Protein AF-A0A2V9MDH7-F1 (afdb_monomer)

Radius of gyration: 23.91 Å; Cα contacts (8 Å, |Δi|>4): 122; chains: 1; bounding box: 66×44×67 Å

pLDDT: mean 78.17, std 19.96, range [28.97, 96.0]

Secondary structure (DSSP, 8-state):
------------------TTSSSS-----PPPTT-SS--GGGS---SS---HHHHHTTPPPTTS---S------HHHHHHHHH-HHHHHHHHHHHHHHHHHT-SSHHHHHHHHHHHHHSSPPPHHHHHHHHHHHHHHHHHTT--GGGTTT-HHHHHHHHHHHHTSHHHHS--

Mean predicted aligned error: 12.11 Å

Foldseek 3Di:
DDDDDDDDDDDDDDDDDDPPPPPPDPPPPQADLCQVVDDPVPRDDDQVHDRPLVVLVVDDRPVDDDPDRDDDPDVSNLVCLQDPVVNLVVLLVVLVVQLVVPQPDPQSSQQVLCCVQQVDGDDPVRSVVLVVLLVVLCVVVVNDPVCSSVDSRSSSVSSSVSCSDPSSVDPD

Solvent-accessible surface area (backbone atoms only — not comparable to full-atom values): 11026 Å² total; per-residue (Å²): 139,90,83,86,88,87,83,90,87,82,92,85,79,94,65,93,74,72,92,74,78,81,76,82,76,71,70,75,78,76,70,58,78,60,49,78,85,44,60,76,92,72,44,83,74,52,89,89,47,67,45,70,67,49,49,61,72,66,52,75,58,87,86,55,93,74,92,71,82,82,92,78,87,55,68,66,46,59,51,41,58,73,66,35,66,69,46,54,49,51,14,43,54,49,18,56,51,52,49,73,64,60,56,91,42,72,66,59,41,49,41,53,50,31,36,72,70,69,71,40,75,65,51,74,72,51,48,53,51,52,56,49,48,52,53,53,38,20,59,74,71,68,42,54,82,90,43,43,77,70,38,51,68,45,38,18,52,51,41,44,53,52,63,66,32,67,69,58,73,45,84,129

Sequence (172 aa):
MPRTGFCRIIRSGASKVNRFATRFWRFPAQGPLDGNGRRSIYIKVTRHEGSRFLDTFDFPSPTVARGNRDTTNVPAQALALLNDPFVLDQAAFWADRLIKAQAPTVEARLDSMFRAALGRLPDDAERARFAGLAKELANLHKATPEKTLESREVWKDMAHAIFNLKEFIYVR

Structure (mmCIF, N/CA/C/O backbone):
data_AF-A0A2V9MDH7-F1
#
_entry.id   AF-A0A2V9MDH7-F1
#
loop_
_atom_site.group_PDB
_atom_site.id
_atom_site.type_symbol
_atom_site.label_atom_id
_atom_site.label_alt_id
_atom_site.label_comp_id
_atom_site.label_asym_id
_atom_site.label_entity_id
_atom_site.label_seq_id
_atom_site.pdbx_PDB_ins_code
_atom_site.Cartn_x
_atom_site.Cartn_y
_atom_site.Cartn_z
_atom_site.occupancy
_atom_site.B_iso_or_equiv
_atom_site.auth_seq_id
_atom_site.auth_comp_id
_atom_site.auth_asym_id
_atom_site.auth_atom_id
_atom_site.pdbx_PDB_model_num
ATOM 1 N N . MET A 1 1 ? -46.035 30.192 -16.443 1.00 28.97 1 MET A N 1
ATOM 2 C CA . MET A 1 1 ? -44.789 30.414 -15.669 1.00 28.97 1 MET A CA 1
ATOM 3 C C . MET A 1 1 ? -43.764 29.336 -16.039 1.00 28.97 1 MET A C 1
ATOM 5 O O . MET A 1 1 ? -44.200 28.252 -16.403 1.00 28.97 1 MET A O 1
ATOM 9 N N . PRO A 1 2 ? -42.453 29.652 -16.067 1.00 49.94 2 PRO A N 1
ATOM 10 C CA . PRO A 1 2 ? -41.460 29.051 -16.977 1.00 49.94 2 PRO A CA 1
ATOM 11 C C . PRO A 1 2 ? -40.577 27.952 -16.353 1.00 49.94 2 PRO A C 1
ATOM 13 O O . PRO A 1 2 ? -40.550 27.827 -15.132 1.00 49.94 2 PRO A O 1
ATOM 16 N N . ARG A 1 3 ? -39.810 27.238 -17.205 1.00 33.91 3 ARG A N 1
ATOM 17 C CA . ARG A 1 3 ? -38.335 26.987 -17.155 1.00 33.91 3 ARG A CA 1
ATOM 18 C C . ARG A 1 3 ? -37.963 25.869 -18.164 1.00 33.91 3 ARG A C 1
ATOM 20 O O . ARG A 1 3 ? -38.328 24.721 -17.960 1.00 33.91 3 ARG A O 1
ATOM 27 N N . THR A 1 4 ? -37.530 26.222 -19.388 1.00 40.31 4 THR A N 1
ATOM 28 C CA . THR A 1 4 ? -36.130 26.134 -19.913 1.00 40.31 4 THR A CA 1
ATOM 29 C C . THR A 1 4 ? -35.508 24.736 -19.762 1.00 40.31 4 THR A C 1
ATOM 31 O O . THR A 1 4 ? -35.273 24.322 -18.636 1.00 40.31 4 THR A O 1
ATOM 34 N N . GLY A 1 5 ? -35.276 23.925 -20.806 1.00 34.41 5 GLY A N 1
ATOM 35 C CA . GLY A 1 5 ? -34.451 24.150 -22.016 1.00 34.41 5 GLY A CA 1
ATOM 36 C C . GLY A 1 5 ? -33.204 2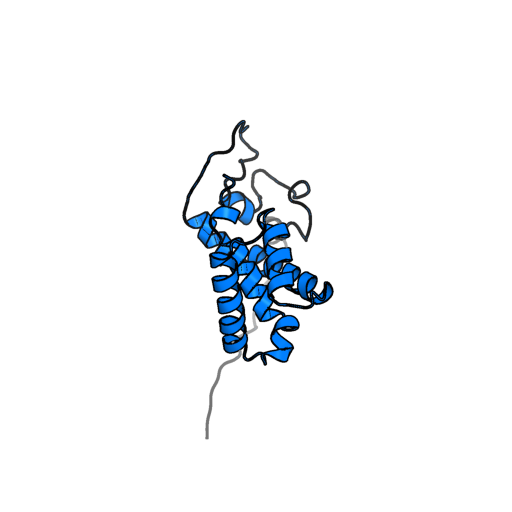3.245 -21.876 1.00 34.41 5 GLY A C 1
ATOM 37 O O . GLY A 1 5 ? -32.656 23.177 -20.790 1.00 34.41 5 GLY A O 1
ATOM 38 N N . PHE A 1 6 ? -32.701 22.460 -22.828 1.00 31.70 6 PHE A N 1
ATOM 39 C CA . PHE A 1 6 ? -32.670 22.572 -24.279 1.00 31.70 6 PHE A CA 1
ATOM 40 C C . PHE A 1 6 ? -32.346 21.167 -24.834 1.00 31.70 6 PHE A C 1
ATOM 42 O O . PHE A 1 6 ? -31.335 20.568 -24.475 1.00 31.70 6 PHE A O 1
ATOM 49 N N . CYS A 1 7 ? -33.195 20.623 -25.701 1.00 33.44 7 CYS A N 1
ATOM 50 C CA . CYS A 1 7 ? -32.916 19.419 -26.478 1.00 33.44 7 CYS A CA 1
ATOM 51 C C . CYS A 1 7 ? -33.3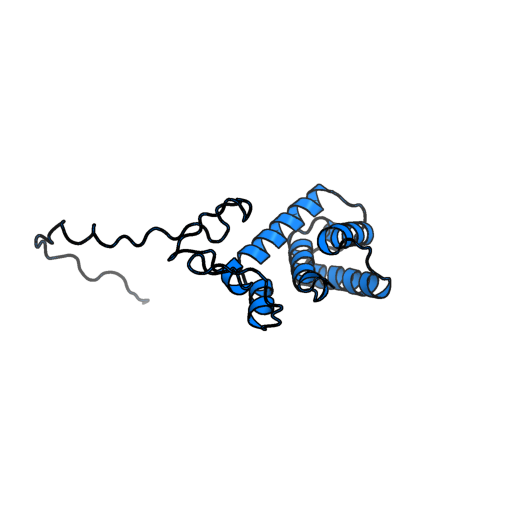48 19.697 -27.916 1.00 33.44 7 CYS A C 1
ATOM 53 O O . CYS A 1 7 ? -34.391 20.316 -28.124 1.00 33.44 7 CYS A O 1
ATOM 55 N N . ARG A 1 8 ? -32.593 19.126 -28.864 1.00 34.31 8 ARG A N 1
ATOM 56 C CA . ARG A 1 8 ? -33.027 18.762 -30.222 1.00 34.31 8 ARG A CA 1
ATOM 57 C C . ARG A 1 8 ? -32.886 19.841 -31.302 1.00 34.31 8 ARG A C 1
ATOM 59 O O . ARG A 1 8 ? -33.806 20.601 -31.561 1.00 34.31 8 ARG A O 1
ATOM 66 N N . ILE A 1 9 ? -31.783 19.766 -32.048 1.00 33.19 9 ILE A N 1
ATOM 67 C CA . ILE A 1 9 ? -31.663 20.276 -33.422 1.00 33.19 9 ILE A CA 1
ATOM 68 C C . ILE A 1 9 ? -30.722 19.312 -34.175 1.00 33.19 9 ILE A C 1
ATOM 70 O O . ILE A 1 9 ? -29.674 18.997 -33.629 1.00 33.19 9 ILE A O 1
ATOM 74 N N . ILE A 1 10 ? -30.927 18.757 -35.375 1.00 32.47 10 ILE A N 1
ATOM 75 C CA . ILE A 1 10 ? -32.035 18.527 -36.320 1.00 32.47 10 ILE A CA 1
ATOM 76 C C . ILE A 1 10 ? -31.576 17.272 -37.107 1.00 32.47 10 ILE A C 1
ATOM 78 O O . ILE A 1 10 ? -30.428 17.205 -37.544 1.00 32.47 10 ILE A O 1
ATOM 82 N N . ARG A 1 11 ? -32.448 16.270 -37.297 1.00 39.94 11 ARG A N 1
ATOM 83 C CA . ARG A 1 11 ? -32.276 15.223 -38.323 1.00 39.94 11 ARG A CA 1
ATOM 84 C C . ARG A 1 11 ? -32.960 15.702 -39.603 1.00 39.94 11 ARG A C 1
ATOM 86 O O . ARG A 1 11 ? -34.183 15.747 -39.619 1.00 39.94 11 ARG A O 1
ATOM 93 N N . SER A 1 12 ? -32.213 15.954 -40.673 1.00 32.72 12 SER A N 1
ATOM 94 C CA . SER A 1 12 ? -32.718 15.824 -42.050 1.00 32.72 12 SER A CA 1
ATOM 95 C C . SER A 1 12 ? -31.565 15.919 -43.042 1.00 32.72 12 SER A C 1
ATOM 97 O O . SER A 1 12 ? -30.800 16.877 -42.992 1.00 32.72 12 SER A O 1
ATOM 99 N N . GLY A 1 13 ? -31.455 14.956 -43.954 1.00 29.92 13 GLY A N 1
ATOM 100 C CA . GLY A 1 13 ? -30.445 14.987 -45.011 1.00 29.92 13 GLY A CA 1
ATOM 101 C C . GLY A 1 13 ? -29.833 13.620 -45.261 1.00 29.92 13 GLY A C 1
ATOM 102 O O . GLY A 1 13 ? -28.668 13.385 -44.957 1.00 29.92 13 GLY A O 1
ATOM 103 N N . ALA A 1 14 ? -30.632 12.700 -45.799 1.00 45.97 14 ALA A N 1
ATOM 104 C CA . ALA A 1 14 ? -30.122 11.467 -46.372 1.00 45.97 14 ALA A CA 1
ATOM 105 C C . ALA A 1 14 ? -29.275 11.810 -47.609 1.00 45.97 14 ALA A C 1
ATOM 107 O O . ALA A 1 14 ? -29.805 12.056 -48.687 1.00 45.97 14 ALA A O 1
ATOM 108 N N . SER A 1 15 ? -27.954 11.810 -47.453 1.00 31.83 15 SER A N 1
ATOM 109 C CA . SER A 1 15 ? -27.020 11.631 -48.561 1.00 31.83 15 SER A CA 1
ATOM 110 C C . SER A 1 15 ? -26.121 10.447 -48.220 1.00 31.83 15 SER A C 1
ATOM 112 O O . SER A 1 15 ? -25.714 10.257 -47.074 1.00 31.83 15 SER A O 1
ATOM 114 N N . LYS A 1 16 ? -25.922 9.566 -49.200 1.00 40.72 16 LYS A N 1
ATOM 115 C CA . LYS A 1 16 ? -25.164 8.318 -49.081 1.00 40.72 16 LYS A CA 1
ATOM 116 C C . LYS A 1 16 ? -23.723 8.623 -48.649 1.00 40.72 16 LYS A C 1
ATOM 118 O O . LYS A 1 16 ? -22.864 8.841 -49.497 1.00 40.72 16 LYS A O 1
ATOM 123 N N . VAL A 1 17 ? -23.443 8.606 -47.345 1.00 39.59 17 VAL A N 1
ATOM 124 C CA . VAL A 1 17 ? -22.063 8.627 -46.851 1.00 39.59 17 VAL A CA 1
ATOM 125 C C . VAL A 1 17 ? -21.479 7.237 -47.060 1.00 39.59 17 VAL A C 1
ATOM 127 O O . VAL A 1 17 ? -21.957 6.231 -46.532 1.00 39.59 17 VAL A O 1
ATOM 130 N N . ASN A 1 18 ? -20.476 7.211 -47.924 1.00 30.44 18 ASN A N 1
ATOM 131 C CA . ASN A 1 18 ? -19.756 6.048 -48.394 1.00 30.44 18 ASN A CA 1
ATOM 132 C C . ASN A 1 18 ? -19.279 5.178 -47.213 1.00 30.44 18 ASN A C 1
ATOM 134 O O . ASN A 1 18 ? -18.511 5.622 -46.361 1.00 30.44 18 ASN A O 1
ATOM 138 N N . ARG A 1 19 ? -19.726 3.918 -47.170 1.00 36.94 19 ARG A N 1
ATOM 139 C CA . ARG A 1 19 ? -19.489 2.953 -46.076 1.00 36.94 19 ARG A CA 1
ATOM 140 C C . ARG A 1 19 ? -18.056 2.378 -46.060 1.00 36.94 19 ARG A C 1
ATOM 142 O O . ARG A 1 19 ? -17.822 1.329 -45.470 1.00 36.94 19 ARG A O 1
ATOM 149 N N . PHE A 1 20 ? -17.115 3.045 -46.729 1.00 36.22 20 PHE A N 1
ATOM 150 C CA . PHE A 1 20 ? -15.769 2.543 -47.020 1.00 36.22 20 PHE A CA 1
ATOM 151 C C . PHE A 1 20 ? -14.656 3.140 -46.142 1.00 36.22 20 PHE A C 1
ATOM 153 O O . PHE A 1 20 ? -13.589 2.543 -46.043 1.00 36.22 20 PHE A O 1
ATOM 160 N N . ALA A 1 21 ? -14.880 4.273 -45.468 1.00 38.66 21 ALA A N 1
ATOM 161 C CA . ALA A 1 21 ? -13.793 5.025 -44.823 1.00 38.66 21 ALA A CA 1
ATOM 162 C C . ALA A 1 21 ? -13.601 4.774 -43.311 1.00 38.66 21 ALA A C 1
ATOM 164 O O . ALA A 1 21 ? -12.637 5.261 -42.732 1.00 38.66 21 ALA A O 1
ATOM 165 N N . THR A 1 22 ? -14.464 4.000 -42.645 1.00 41.56 22 THR A N 1
ATOM 166 C CA . THR A 1 22 ? -14.387 3.794 -41.181 1.00 41.56 22 THR A CA 1
ATOM 167 C C . THR A 1 22 ? -13.689 2.501 -40.749 1.00 41.56 22 THR A C 1
ATOM 169 O O . THR A 1 22 ? -13.596 2.229 -39.554 1.00 41.56 22 THR A O 1
ATOM 172 N N . ARG A 1 23 ? -13.168 1.691 -41.683 1.00 38.66 23 ARG A N 1
ATOM 173 C CA . ARG A 1 23 ? -12.560 0.381 -41.362 1.00 38.66 23 ARG A CA 1
ATOM 174 C C . ARG A 1 23 ? -11.028 0.383 -41.263 1.00 38.66 23 ARG A C 1
ATOM 176 O O . ARG A 1 23 ? -10.474 -0.613 -40.812 1.00 38.66 23 ARG A O 1
ATOM 183 N N . PHE A 1 24 ? -10.346 1.462 -41.650 1.00 46.62 24 PHE A N 1
ATOM 184 C CA . PHE A 1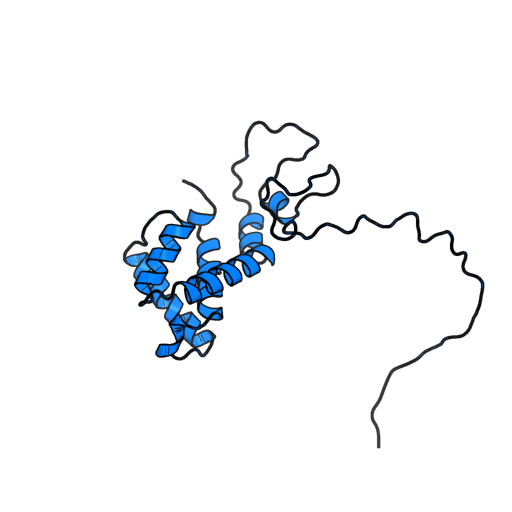 24 ? -8.887 1.428 -41.840 1.00 46.62 24 PHE A CA 1
ATOM 185 C C . PHE A 1 24 ? -8.058 1.903 -40.633 1.00 46.62 24 PHE A C 1
ATOM 187 O O . PHE A 1 24 ? -6.901 1.526 -40.509 1.00 46.62 24 PHE A O 1
ATOM 194 N N . TRP A 1 25 ? -8.655 2.644 -39.693 1.00 38.06 25 TRP A N 1
ATOM 195 C CA . TRP A 1 25 ? -7.957 3.164 -38.507 1.00 38.06 25 TRP A CA 1
ATOM 196 C C . TRP A 1 25 ? -8.701 2.853 -37.205 1.00 38.06 25 TRP A C 1
ATOM 198 O O . TRP A 1 25 ? -8.938 3.731 -36.377 1.00 38.06 25 TRP A O 1
ATOM 208 N N . ARG A 1 26 ? -9.076 1.584 -36.990 1.00 42.25 26 ARG A N 1
ATOM 209 C CA . ARG A 1 26 ? -9.307 1.128 -35.612 1.00 42.25 26 ARG A CA 1
ATOM 210 C C . ARG A 1 26 ? -7.934 1.077 -34.959 1.00 42.25 26 ARG A C 1
ATOM 212 O O . ARG A 1 26 ? -7.199 0.118 -35.179 1.00 42.25 26 ARG A O 1
ATOM 219 N N . PHE A 1 27 ? -7.592 2.106 -34.182 1.00 49.97 27 PHE A N 1
ATOM 220 C CA . PHE A 1 27 ? -6.556 1.950 -33.166 1.00 49.97 27 PHE A CA 1
ATOM 221 C C . PHE A 1 27 ? -6.874 0.643 -32.429 1.00 49.97 27 PHE A C 1
ATOM 223 O O . PHE A 1 27 ? -8.044 0.448 -32.061 1.00 49.97 27 PHE A O 1
ATOM 230 N N . PRO A 1 28 ? -5.917 -0.296 -32.306 1.00 49.44 28 PRO A N 1
ATOM 231 C CA . PRO A 1 28 ? -6.155 -1.490 -31.516 1.00 49.44 28 PRO A CA 1
ATOM 232 C C . PRO A 1 28 ? -6.670 -1.015 -30.160 1.00 49.44 28 PRO A C 1
ATOM 234 O O . PRO A 1 28 ? -6.153 -0.043 -29.607 1.00 49.44 28 PRO A O 1
ATOM 237 N N . ALA A 1 29 ? -7.771 -1.612 -29.699 1.00 53.47 29 ALA A N 1
ATOM 238 C CA . ALA A 1 29 ? -8.276 -1.306 -28.374 1.00 53.47 29 ALA A CA 1
ATOM 239 C C . ALA A 1 29 ? -7.108 -1.542 -27.420 1.00 53.47 29 ALA A C 1
ATOM 241 O O . ALA A 1 29 ? -6.628 -2.674 -27.350 1.00 53.47 29 ALA A O 1
ATOM 242 N N . GLN A 1 30 ? -6.623 -0.462 -26.796 1.00 56.16 30 GLN A N 1
ATOM 243 C CA . GLN A 1 30 ? -5.551 -0.552 -25.818 1.00 56.16 30 GLN A CA 1
ATOM 244 C C . GLN A 1 30 ? -6.001 -1.599 -24.806 1.00 56.16 30 GLN A C 1
ATOM 246 O O . GLN A 1 30 ? -7.120 -1.507 -24.286 1.00 56.16 30 GLN A O 1
ATOM 251 N N . GLY A 1 31 ? -5.195 -2.646 -24.631 1.00 58.50 31 GLY A N 1
ATOM 252 C CA . GLY A 1 31 ? -5.503 -3.687 -23.659 1.00 58.50 31 GLY A CA 1
ATOM 253 C C . GLY A 1 31 ? -5.770 -3.070 -22.277 1.00 58.50 31 GLY A C 1
ATOM 254 O O . GLY A 1 31 ? -5.326 -1.949 -22.012 1.00 58.50 31 GLY A O 1
ATOM 255 N N . PRO A 1 32 ? -6.497 -3.761 -21.384 1.00 61.56 32 PRO A N 1
ATOM 256 C CA . PRO A 1 32 ? -6.670 -3.298 -20.011 1.00 61.56 32 PRO A CA 1
ATOM 257 C C . PRO A 1 32 ? -5.312 -2.926 -19.401 1.00 61.56 32 PRO A C 1
ATOM 259 O O . PRO A 1 32 ? -4.339 -3.662 -19.587 1.00 61.56 32 PRO A O 1
ATOM 262 N N . LEU A 1 33 ? -5.235 -1.777 -18.720 1.00 57.28 33 LEU A N 1
ATOM 263 C CA . LEU A 1 33 ? -3.980 -1.220 -18.184 1.00 57.28 33 LEU A CA 1
ATOM 264 C C . LEU A 1 33 ? -3.247 -2.202 -17.247 1.00 57.28 33 LEU A C 1
ATOM 266 O O . LEU A 1 33 ? -2.019 -2.176 -17.156 1.00 57.28 33 LEU A O 1
ATOM 270 N N . ASP A 1 34 ?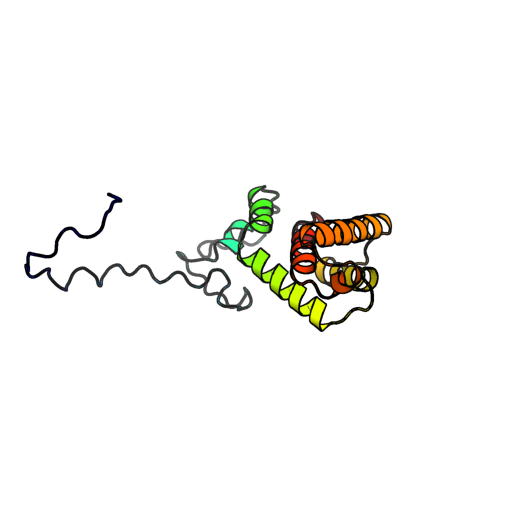 -4.012 -3.092 -16.613 1.00 59.88 34 ASP A N 1
ATOM 271 C CA . ASP A 1 34 ? -3.617 -4.137 -15.666 1.00 59.88 34 ASP A CA 1
ATOM 272 C C . ASP A 1 34 ? -3.373 -5.517 -16.318 1.00 59.88 34 ASP A C 1
ATOM 274 O O . ASP A 1 34 ? -3.098 -6.502 -15.634 1.00 59.88 34 ASP A O 1
ATOM 278 N N . GLY A 1 35 ? -3.526 -5.640 -17.641 1.00 68.56 35 GLY A N 1
ATOM 279 C CA . GLY A 1 35 ? -3.454 -6.929 -18.327 1.00 68.56 35 GLY A CA 1
ATOM 280 C C . GLY A 1 35 ? -4.613 -7.879 -17.996 1.00 68.56 35 GLY A C 1
ATOM 281 O O . GLY A 1 35 ? -4.469 -9.084 -18.225 1.00 68.56 35 GLY A O 1
ATOM 282 N N . ASN A 1 36 ? -5.747 -7.362 -17.498 1.00 75.94 36 ASN A N 1
ATOM 283 C CA . ASN A 1 36 ? -6.935 -8.119 -17.089 1.00 75.94 36 ASN A CA 1
ATOM 284 C C . ASN A 1 36 ? -6.639 -9.123 -15.958 1.00 75.94 36 ASN A C 1
ATOM 286 O O . ASN A 1 36 ? -6.918 -10.320 -16.089 1.00 75.94 36 ASN A O 1
ATOM 290 N N . GLY A 1 37 ? -5.989 -8.656 -14.888 1.00 74.75 37 GLY A N 1
ATOM 291 C CA . GLY A 1 37 ? -5.590 -9.479 -13.740 1.00 74.75 37 GLY A CA 1
ATOM 292 C C . GLY A 1 37 ? -4.484 -10.508 -14.020 1.00 74.75 37 GLY A C 1
ATOM 293 O O . GLY A 1 37 ? -4.291 -11.447 -13.242 1.00 74.75 37 GLY A O 1
ATOM 294 N N . ARG A 1 38 ? -3.753 -10.381 -15.134 1.00 80.94 38 ARG A N 1
ATOM 295 C CA . ARG A 1 38 ? -2.616 -11.259 -15.449 1.00 80.94 38 ARG A CA 1
ATOM 296 C C . ARG A 1 38 ? -1.351 -10.771 -14.753 1.00 80.94 38 ARG A C 1
ATOM 298 O O . ARG A 1 38 ? -1.112 -9.577 -14.624 1.00 80.94 38 ARG A O 1
ATOM 305 N N . ARG A 1 39 ? -0.482 -11.710 -14.361 1.00 81.31 39 ARG A N 1
ATOM 306 C CA . ARG A 1 39 ? 0.874 -11.365 -13.899 1.00 81.31 39 ARG A CA 1
ATOM 307 C C . ARG A 1 39 ? 1.614 -10.623 -15.014 1.00 81.31 39 ARG A C 1
ATOM 309 O O . ARG A 1 39 ? 1.454 -10.980 -16.180 1.00 81.31 39 ARG A O 1
ATOM 316 N N . SER A 1 40 ? 2.469 -9.667 -14.653 1.00 79.44 40 SER A N 1
ATOM 317 C CA . SER A 1 40 ? 3.226 -8.831 -15.601 1.00 79.44 40 SER A CA 1
ATOM 318 C C . SER A 1 40 ? 4.007 -9.632 -16.650 1.00 79.44 40 SER A C 1
ATOM 320 O O . SER A 1 40 ? 4.051 -9.237 -17.810 1.00 79.44 40 SER A O 1
ATOM 322 N N . ILE A 1 41 ? 4.523 -10.810 -16.281 1.00 82.62 41 ILE A N 1
ATOM 323 C CA . ILE A 1 41 ? 5.197 -11.761 -17.185 1.00 82.62 41 ILE A CA 1
ATOM 324 C C . ILE A 1 41 ? 4.320 -12.256 -18.355 1.00 82.62 41 ILE A C 1
ATOM 326 O O . ILE A 1 41 ? 4.843 -12.706 -19.369 1.00 82.62 41 ILE A O 1
ATOM 330 N N . TYR A 1 42 ? 2.994 -12.171 -18.233 1.00 83.12 42 TYR A N 1
ATOM 331 C CA . TYR A 1 42 ? 2.026 -12.606 -19.246 1.00 83.12 42 TYR A CA 1
ATOM 332 C C . TYR A 1 42 ? 1.307 -11.438 -19.935 1.00 83.12 42 TYR A C 1
ATOM 334 O O . TYR A 1 42 ? 0.344 -11.656 -20.678 1.00 83.12 42 TYR A O 1
ATOM 342 N N . ILE A 1 43 ? 1.732 -10.197 -19.681 1.00 80.38 43 ILE A N 1
ATOM 343 C CA . ILE A 1 43 ? 1.190 -9.025 -20.368 1.00 80.38 43 ILE A CA 1
ATOM 344 C C . ILE A 1 43 ? 1.802 -8.964 -21.768 1.00 80.38 43 ILE A C 1
ATOM 346 O O . ILE A 1 43 ? 3.009 -9.113 -21.953 1.00 80.38 43 ILE A O 1
ATOM 350 N N . LYS A 1 44 ? 0.955 -8.755 -22.780 1.00 77.12 44 LYS A N 1
ATOM 351 C CA . LYS A 1 44 ? 1.413 -8.556 -24.155 1.00 77.12 44 LYS A CA 1
ATOM 352 C C . LYS A 1 44 ? 2.150 -7.221 -24.232 1.00 77.12 44 LYS A C 1
ATOM 354 O O . LYS A 1 44 ? 1.542 -6.178 -24.028 1.00 77.12 44 LYS A O 1
ATOM 359 N N . VAL A 1 45 ? 3.427 -7.267 -24.589 1.00 77.69 45 VAL A N 1
ATOM 360 C CA . VAL A 1 45 ? 4.240 -6.080 -24.868 1.00 77.69 45 VAL A CA 1
ATOM 361 C C . VAL A 1 45 ? 4.481 -6.014 -26.368 1.00 77.69 45 VAL A C 1
ATOM 363 O O . VAL A 1 45 ? 4.937 -6.983 -26.977 1.00 77.69 45 VAL A O 1
ATOM 366 N N . THR A 1 46 ? 4.164 -4.882 -26.986 1.00 76.12 46 THR A N 1
ATOM 367 C CA . THR A 1 46 ? 4.522 -4.605 -28.380 1.00 76.12 46 THR A CA 1
ATOM 368 C C . THR A 1 46 ? 5.354 -3.333 -28.464 1.00 76.12 46 THR A C 1
ATOM 370 O O . THR A 1 46 ? 5.392 -2.538 -27.532 1.00 76.12 46 THR A O 1
ATOM 373 N N . ARG A 1 47 ? 6.009 -3.099 -29.606 1.00 77.12 47 ARG A N 1
ATOM 374 C CA . ARG A 1 47 ? 6.841 -1.899 -29.815 1.00 77.12 47 ARG A CA 1
ATOM 375 C C . ARG A 1 47 ? 6.074 -0.575 -29.735 1.00 77.12 47 ARG A C 1
ATOM 377 O O . ARG A 1 47 ? 6.701 0.457 -29.541 1.00 77.12 47 ARG A O 1
ATOM 384 N N . HIS A 1 48 ? 4.754 -0.604 -29.911 1.00 73.12 48 HIS A N 1
ATOM 385 C CA . HIS A 1 48 ? 3.8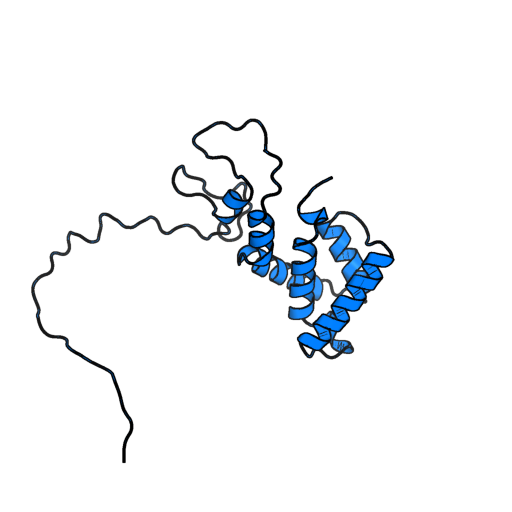99 0.587 -29.926 1.00 73.12 48 HIS A CA 1
ATOM 386 C C . HIS A 1 48 ? 2.881 0.612 -28.780 1.00 73.12 48 HIS A C 1
ATOM 388 O O . HIS A 1 48 ? 2.181 1.605 -28.608 1.00 73.12 48 HIS A O 1
ATOM 394 N N . GLU A 1 49 ? 2.772 -0.478 -28.023 1.00 69.81 49 GLU A N 1
ATOM 395 C CA . GLU A 1 49 ? 1.770 -0.661 -26.978 1.00 69.81 49 GLU A CA 1
ATOM 396 C C . GLU A 1 49 ? 2.420 -1.415 -25.814 1.00 69.81 49 GLU A C 1
ATOM 398 O O . GLU A 1 49 ? 2.777 -2.591 -25.949 1.00 69.81 49 GLU A O 1
ATOM 403 N N . GLY A 1 50 ? 2.585 -0.707 -24.698 1.00 73.06 50 GLY A N 1
ATOM 404 C CA . GLY A 1 50 ? 3.085 -1.207 -23.421 1.00 73.06 50 GLY A CA 1
ATOM 405 C C . GLY A 1 50 ? 2.153 -0.803 -22.275 1.00 73.06 50 GLY A C 1
ATOM 406 O O . GLY A 1 50 ? 1.164 -0.093 -22.478 1.00 73.06 50 GLY A O 1
ATOM 407 N N . SER A 1 51 ? 2.445 -1.278 -21.063 1.00 79.12 51 SER A N 1
ATOM 408 C CA . SER A 1 51 ? 1.691 -0.869 -19.875 1.00 79.12 51 SER A CA 1
ATOM 409 C C . SER A 1 51 ? 2.174 0.502 -19.413 1.00 79.12 51 SER A C 1
ATOM 411 O O . SER A 1 51 ? 3.301 0.631 -18.945 1.00 79.12 51 SER A O 1
ATOM 413 N N . ARG A 1 52 ? 1.289 1.505 -19.464 1.00 80.19 52 ARG A N 1
ATOM 414 C CA . ARG A 1 52 ? 1.579 2.877 -19.003 1.00 80.19 52 ARG A CA 1
ATOM 415 C C . ARG A 1 52 ? 2.041 2.929 -17.546 1.00 80.19 52 ARG A C 1
ATOM 417 O O . ARG A 1 52 ? 2.883 3.751 -17.191 1.00 80.19 52 ARG A O 1
ATOM 424 N N . PHE A 1 53 ? 1.492 2.044 -16.714 1.00 83.81 53 PHE A N 1
ATOM 425 C CA . PHE A 1 53 ? 1.906 1.921 -15.324 1.00 83.81 53 PHE A CA 1
ATOM 426 C C . PHE A 1 53 ? 3.367 1.468 -15.246 1.00 83.81 53 PHE A C 1
ATOM 428 O O . PHE A 1 53 ? 4.187 2.159 -14.653 1.00 83.81 53 PHE A O 1
ATOM 435 N N . LEU A 1 54 ? 3.724 0.363 -15.912 1.00 84.75 54 LEU A N 1
ATOM 436 C CA . LEU A 1 54 ? 5.095 -0.159 -15.903 1.00 84.75 54 LEU A CA 1
ATOM 437 C C . LEU A 1 54 ? 6.096 0.804 -16.554 1.00 84.75 54 LEU A C 1
ATOM 439 O O . LEU A 1 54 ? 7.213 0.929 -16.054 1.00 84.75 54 LEU A O 1
ATOM 443 N N . ASP A 1 55 ? 5.694 1.521 -17.605 1.00 83.62 55 ASP A N 1
ATOM 444 C CA . ASP A 1 55 ? 6.526 2.537 -18.260 1.00 83.62 55 ASP A CA 1
ATOM 445 C C . ASP A 1 55 ? 6.966 3.629 -17.270 1.00 83.62 55 ASP A C 1
ATOM 447 O O . ASP A 1 55 ? 8.107 4.082 -17.317 1.00 83.62 55 ASP A O 1
ATOM 451 N N . THR A 1 56 ? 6.105 3.991 -16.310 1.00 86.00 56 THR A N 1
ATOM 452 C CA . THR A 1 56 ? 6.445 4.954 -15.247 1.00 86.00 56 THR A CA 1
ATOM 453 C C . THR A 1 56 ? 7.549 4.425 -14.319 1.00 86.00 56 THR A C 1
ATOM 455 O O . THR A 1 56 ? 8.326 5.207 -13.776 1.00 86.00 56 THR A O 1
ATOM 458 N N . PHE A 1 57 ? 7.679 3.101 -14.180 1.00 84.56 57 PHE A N 1
ATOM 459 C CA . PHE A 1 57 ? 8.706 2.416 -13.377 1.00 84.56 57 PHE A CA 1
ATOM 460 C C . PHE A 1 57 ? 9.911 1.937 -14.204 1.00 84.56 57 PHE A C 1
ATOM 462 O O . PHE A 1 57 ? 10.548 0.931 -13.860 1.00 84.56 57 PHE A O 1
ATOM 469 N N . ASP A 1 58 ? 10.224 2.663 -15.280 1.00 84.31 58 ASP A N 1
ATOM 470 C CA . ASP A 1 58 ? 11.375 2.442 -16.160 1.00 84.31 58 ASP A CA 1
ATOM 471 C C . ASP A 1 58 ? 11.361 1.079 -16.872 1.00 84.31 58 ASP A C 1
ATOM 473 O O . ASP A 1 58 ? 12.413 0.462 -17.104 1.00 84.31 58 ASP A O 1
ATOM 477 N N . PHE A 1 59 ? 10.169 0.590 -17.234 1.00 84.25 59 PHE A N 1
ATOM 478 C CA . PHE A 1 59 ? 10.039 -0.621 -18.041 1.00 84.25 59 PHE A CA 1
ATOM 479 C C . PHE A 1 59 ? 10.834 -0.478 -19.355 1.00 84.25 59 PHE A C 1
ATOM 481 O O . PHE A 1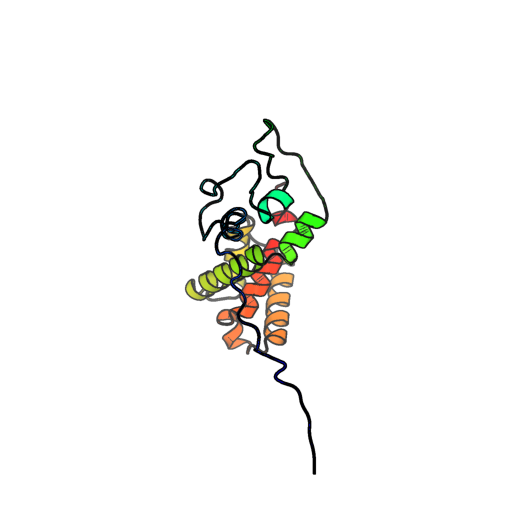 59 ? 10.703 0.526 -20.058 1.00 84.25 59 PHE A O 1
ATOM 488 N N . PRO A 1 60 ? 11.725 -1.434 -19.686 1.00 81.31 60 PRO A N 1
ATOM 489 C CA . PRO A 1 60 ? 12.621 -1.286 -20.824 1.00 81.31 60 PRO A CA 1
ATOM 490 C C . PRO A 1 60 ? 11.852 -1.325 -22.146 1.00 81.31 60 PRO A C 1
ATOM 492 O O . PRO A 1 60 ? 10.982 -2.173 -22.353 1.00 81.31 60 PRO A O 1
ATOM 495 N N . SER A 1 61 ? 12.231 -0.448 -23.080 1.00 81.12 61 SER A N 1
ATOM 496 C CA . SER A 1 61 ? 11.681 -0.486 -24.435 1.00 81.12 61 SER A CA 1
ATOM 497 C C . SER A 1 61 ? 11.986 -1.835 -25.103 1.00 81.12 61 SER A C 1
ATOM 499 O O . SER A 1 61 ? 13.146 -2.250 -25.127 1.00 81.12 61 SER A O 1
ATOM 501 N N . PRO A 1 62 ? 11.004 -2.489 -25.748 1.00 77.44 62 PRO A N 1
ATOM 502 C CA . PRO A 1 62 ? 11.211 -3.754 -26.456 1.00 77.44 62 PRO A CA 1
ATOM 503 C C . PRO A 1 62 ? 12.044 -3.612 -27.745 1.00 77.44 62 PRO A C 1
ATOM 505 O O . PRO A 1 62 ? 12.250 -4.594 -28.458 1.00 77.44 62 PRO A O 1
ATOM 508 N N . THR A 1 63 ? 12.489 -2.402 -28.100 1.00 81.06 63 THR A N 1
ATOM 509 C CA . THR A 1 63 ? 13.331 -2.152 -29.281 1.00 81.06 63 THR A CA 1
ATOM 510 C C . THR A 1 63 ? 14.827 -2.216 -28.992 1.00 81.06 63 THR A C 1
ATOM 512 O O . THR A 1 63 ? 15.603 -2.355 -29.934 1.00 81.06 63 THR A O 1
ATOM 515 N N . VAL A 1 64 ? 15.241 -2.098 -27.727 1.00 80.50 64 VAL A N 1
ATOM 516 C CA . VAL A 1 64 ? 16.654 -2.041 -27.327 1.00 80.50 64 VAL A CA 1
ATOM 517 C C . VAL A 1 64 ? 16.885 -3.010 -26.173 1.00 80.50 64 VAL A C 1
ATOM 519 O O . VAL A 1 64 ? 16.106 -3.054 -25.225 1.00 80.50 64 VAL A O 1
ATOM 522 N N . ALA A 1 65 ? 17.968 -3.783 -26.232 1.00 79.44 65 ALA A N 1
ATOM 523 C CA . ALA A 1 65 ? 18.359 -4.630 -25.113 1.00 79.44 65 ALA A CA 1
ATOM 524 C C . ALA A 1 65 ? 18.846 -3.761 -23.939 1.00 79.44 65 ALA A C 1
ATOM 526 O O . ALA A 1 65 ? 19.783 -2.978 -24.091 1.00 79.44 65 ALA A O 1
ATOM 527 N N . ARG A 1 66 ? 18.227 -3.913 -22.762 1.00 79.44 66 ARG A N 1
ATOM 528 C CA . ARG A 1 66 ? 18.692 -3.325 -21.496 1.00 79.44 66 ARG A CA 1
ATOM 529 C C . ARG A 1 66 ? 19.230 -4.429 -20.594 1.00 79.44 66 ARG A C 1
ATOM 531 O O . ARG A 1 66 ? 18.486 -5.332 -20.229 1.00 79.44 66 ARG A O 1
ATOM 538 N N . GLY A 1 67 ? 20.518 -4.354 -20.258 1.00 80.62 67 GLY A N 1
ATOM 539 C CA . GLY A 1 67 ? 21.189 -5.330 -19.388 1.00 80.62 67 GLY A CA 1
ATOM 540 C C . GLY A 1 67 ? 21.130 -4.996 -17.894 1.00 80.62 67 GLY A C 1
ATOM 541 O O . GLY A 1 67 ? 21.346 -5.880 -17.074 1.00 80.62 67 GLY A O 1
ATOM 542 N N . ASN A 1 68 ? 20.826 -3.744 -17.536 1.00 80.75 68 ASN A N 1
ATOM 543 C CA . ASN A 1 68 ? 20.692 -3.300 -16.150 1.00 80.75 68 ASN A CA 1
ATOM 544 C C . ASN A 1 68 ? 19.469 -2.385 -15.987 1.00 80.75 68 ASN A C 1
ATOM 546 O O . ASN A 1 68 ? 19.047 -1.730 -16.945 1.00 80.75 68 ASN A O 1
ATOM 550 N N . ARG A 1 69 ? 18.908 -2.352 -14.776 1.00 79.69 69 ARG A N 1
ATOM 551 C CA . ARG A 1 69 ? 17.835 -1.433 -14.396 1.00 79.69 69 ARG A CA 1
ATOM 552 C C . ARG A 1 69 ? 18.445 -0.183 -13.768 1.00 79.69 69 ARG A C 1
ATOM 554 O O . ARG A 1 69 ? 19.248 -0.296 -12.846 1.00 79.69 69 ARG A O 1
ATOM 561 N N . ASP A 1 70 ? 18.033 0.986 -14.245 1.00 76.75 70 ASP A N 1
ATOM 562 C CA . ASP A 1 70 ? 18.442 2.253 -13.643 1.00 76.75 70 ASP A CA 1
ATOM 563 C C . ASP A 1 70 ? 17.756 2.436 -12.284 1.00 76.75 70 ASP A C 1
ATOM 565 O O . ASP A 1 70 ? 16.589 2.079 -12.100 1.00 76.75 70 ASP A O 1
ATOM 569 N N . THR A 1 71 ? 18.487 2.987 -11.317 1.00 74.81 71 THR A N 1
ATOM 570 C CA . THR A 1 71 ? 17.925 3.399 -10.030 1.00 74.81 71 THR A CA 1
ATOM 571 C C . THR A 1 71 ? 17.403 4.821 -10.157 1.00 74.81 71 THR A C 1
ATOM 573 O O . THR A 1 71 ? 18.176 5.781 -10.131 1.00 74.81 71 THR A O 1
ATOM 576 N N . THR A 1 72 ? 16.091 4.951 -10.288 1.00 73.88 72 THR A N 1
ATOM 577 C CA . THR A 1 72 ? 15.418 6.234 -10.484 1.00 73.88 72 THR A CA 1
ATOM 578 C C . THR A 1 72 ? 14.678 6.636 -9.211 1.00 73.88 72 THR A C 1
ATOM 580 O O . THR A 1 72 ? 14.073 5.800 -8.547 1.00 73.88 72 THR A O 1
ATOM 583 N N . ASN A 1 73 ? 14.724 7.921 -8.852 1.00 77.62 73 ASN A N 1
ATOM 584 C CA . ASN A 1 73 ? 13.975 8.496 -7.727 1.00 77.62 73 ASN A CA 1
ATOM 585 C C . ASN A 1 73 ? 12.997 9.590 -8.191 1.00 77.62 73 ASN A C 1
ATOM 587 O O . ASN A 1 73 ? 12.770 10.588 -7.503 1.00 77.62 73 ASN A O 1
ATOM 591 N N . VAL A 1 74 ? 12.453 9.426 -9.398 1.00 82.00 74 VAL A N 1
ATOM 592 C CA . VAL A 1 74 ? 11.663 10.458 -10.070 1.00 82.00 74 VAL A CA 1
ATOM 593 C C . VAL A 1 74 ? 10.315 10.623 -9.357 1.00 82.00 74 VAL A C 1
ATOM 595 O O . VAL A 1 74 ? 9.606 9.635 -9.156 1.00 82.00 74 VAL A O 1
ATOM 598 N N . PRO A 1 75 ? 9.896 11.863 -9.033 1.00 83.38 75 PRO A N 1
ATOM 599 C CA . PRO A 1 75 ? 8.634 12.124 -8.336 1.00 83.38 75 PRO A CA 1
ATOM 600 C C . PRO A 1 75 ? 7.394 11.530 -9.017 1.00 83.38 75 PRO A C 1
ATOM 602 O O . PRO A 1 75 ? 6.422 11.196 -8.344 1.00 83.38 75 PRO A O 1
ATOM 605 N N . ALA A 1 76 ? 7.432 11.357 -10.342 1.00 84.12 76 ALA A N 1
ATOM 606 C CA . ALA A 1 76 ? 6.351 10.739 -11.107 1.00 84.12 76 ALA A CA 1
ATOM 607 C C . ALA A 1 76 ? 6.040 9.299 -10.657 1.00 84.12 76 ALA A C 1
ATOM 609 O O . ALA A 1 76 ? 4.877 8.912 -10.675 1.00 84.12 76 ALA A O 1
ATOM 610 N N . GLN A 1 77 ? 7.035 8.534 -10.191 1.00 86.00 77 GLN A N 1
ATOM 611 C CA . GLN A 1 77 ? 6.834 7.169 -9.685 1.00 86.00 77 GLN A CA 1
ATOM 612 C C . GLN A 1 77 ? 6.037 7.162 -8.377 1.00 86.00 77 GLN A C 1
ATOM 614 O O . GLN A 1 77 ? 5.092 6.391 -8.230 1.00 86.00 77 GLN A O 1
ATOM 619 N N . ALA A 1 78 ? 6.354 8.074 -7.455 1.00 87.50 78 ALA A N 1
ATOM 620 C CA . ALA A 1 78 ? 5.584 8.242 -6.223 1.00 87.50 78 ALA A CA 1
ATOM 621 C C . ALA A 1 78 ? 4.166 8.763 -6.512 1.00 87.50 78 ALA A C 1
ATOM 623 O O . ALA A 1 78 ? 3.192 8.285 -5.938 1.00 87.50 78 ALA A O 1
ATOM 624 N N . LEU A 1 79 ? 4.029 9.703 -7.454 1.00 90.19 79 LEU A N 1
ATOM 625 C CA . LEU A 1 79 ? 2.726 10.235 -7.849 1.00 90.19 79 LEU A CA 1
ATOM 626 C C . LEU A 1 79 ? 1.841 9.173 -8.520 1.00 90.19 79 LEU A C 1
ATOM 628 O O . LEU A 1 79 ? 0.626 9.184 -8.318 1.00 90.19 79 LEU A O 1
ATOM 632 N N . ALA A 1 80 ? 2.438 8.254 -9.284 1.00 89.69 80 ALA A N 1
ATOM 633 C CA . ALA A 1 80 ? 1.734 7.112 -9.855 1.00 89.69 80 ALA A CA 1
ATOM 634 C C . ALA A 1 80 ? 1.216 6.171 -8.761 1.00 89.69 80 ALA A C 1
ATOM 636 O O . ALA A 1 80 ? 0.054 5.786 -8.805 1.00 89.69 80 ALA A O 1
ATOM 637 N N . LEU A 1 81 ? 2.005 5.870 -7.724 1.00 90.56 81 LEU A N 1
ATOM 638 C CA . LEU A 1 81 ? 1.512 5.076 -6.587 1.00 90.56 81 LEU A CA 1
ATOM 639 C C . LEU A 1 81 ? 0.367 5.756 -5.832 1.00 90.56 81 LEU A C 1
ATOM 641 O O . LEU A 1 81 ? -0.550 5.093 -5.347 1.00 90.56 81 LEU A O 1
ATOM 645 N N . LEU A 1 82 ? 0.392 7.083 -5.759 1.00 91.56 82 LEU A N 1
ATOM 646 C CA . LEU A 1 82 ? -0.651 7.834 -5.079 1.00 91.56 82 LEU A CA 1
ATOM 647 C C . LEU A 1 82 ? -1.974 7.852 -5.864 1.00 91.56 82 LEU A C 1
ATOM 649 O O . LEU A 1 82 ? -3.031 7.768 -5.246 1.00 91.56 82 LEU A O 1
ATOM 653 N N . ASN A 1 83 ? -1.929 7.955 -7.198 1.00 92.00 83 ASN A N 1
ATOM 654 C CA . ASN A 1 83 ? -3.112 8.293 -8.004 1.00 92.00 83 ASN A CA 1
ATOM 655 C C . ASN A 1 83 ? -3.538 7.240 -9.030 1.00 92.00 83 ASN A C 1
ATOM 657 O O . ASN A 1 83 ? -4.636 7.356 -9.576 1.00 92.00 83 ASN A O 1
ATOM 661 N N . ASP A 1 84 ? -2.692 6.263 -9.357 1.00 90.81 84 ASP A N 1
ATOM 662 C CA . ASP A 1 84 ? -3.019 5.316 -10.419 1.00 90.81 84 ASP A CA 1
ATOM 663 C C . ASP A 1 84 ? -4.181 4.395 -9.989 1.00 90.81 84 ASP A C 1
ATOM 665 O O . ASP A 1 84 ? -4.124 3.804 -8.901 1.00 90.81 84 ASP A O 1
ATOM 669 N N . PRO A 1 85 ? -5.229 4.237 -10.826 1.00 90.19 85 PRO A N 1
ATOM 670 C CA . PRO A 1 85 ? -6.357 3.354 -10.534 1.00 90.19 85 PRO A CA 1
ATOM 671 C C . PRO A 1 85 ? -5.937 1.927 -10.180 1.00 90.19 85 PRO A C 1
ATOM 673 O O . PRO A 1 85 ? -6.528 1.331 -9.285 1.00 90.19 85 PRO A O 1
ATOM 676 N N . PHE A 1 86 ? -4.881 1.401 -10.809 1.00 88.25 86 PHE A N 1
ATOM 677 C CA . PHE A 1 86 ? -4.368 0.063 -10.521 1.00 88.25 86 PHE A CA 1
ATOM 678 C C . PHE A 1 86 ? -3.950 -0.089 -9.054 1.00 88.25 86 PHE A C 1
ATOM 680 O O . PHE A 1 86 ? -4.222 -1.110 -8.423 1.00 88.25 86 PHE A O 1
ATOM 687 N N . VAL A 1 87 ? -3.309 0.933 -8.484 1.00 91.69 87 VAL A N 1
ATOM 688 C CA . VAL A 1 87 ? -2.819 0.893 -7.100 1.00 91.69 87 VAL A CA 1
ATOM 689 C C . VAL A 1 87 ? -3.976 1.018 -6.114 1.00 91.69 87 VAL A C 1
ATOM 691 O O . VAL A 1 87 ? -4.002 0.315 -5.101 1.00 91.69 87 VAL A O 1
ATOM 694 N N . LEU A 1 88 ? -4.967 1.850 -6.437 1.00 93.06 88 LEU A N 1
ATOM 695 C CA . LEU A 1 88 ? -6.201 1.966 -5.661 1.00 93.06 88 LEU A CA 1
ATOM 696 C C . LEU A 1 88 ? -6.999 0.652 -5.671 1.00 93.06 88 LEU A C 1
ATOM 698 O O . LEU A 1 88 ? -7.440 0.199 -4.613 1.00 93.06 88 LEU A O 1
ATOM 702 N N . ASP A 1 89 ? -7.121 -0.001 -6.828 1.00 92.44 89 ASP A N 1
ATOM 703 C CA . ASP A 1 89 ? -7.791 -1.298 -6.969 1.00 92.44 89 ASP A CA 1
ATOM 704 C C . ASP A 1 89 ? -7.050 -2.395 -6.197 1.00 92.44 89 ASP A C 1
ATOM 706 O O . ASP A 1 89 ? -7.669 -3.199 -5.494 1.00 92.44 89 ASP A O 1
ATOM 710 N N . GLN A 1 90 ? -5.715 -2.396 -6.248 1.00 92.25 90 GLN A N 1
ATOM 711 C CA . GLN A 1 90 ? -4.896 -3.340 -5.495 1.00 92.25 90 GLN A CA 1
ATOM 712 C C . GLN A 1 90 ? -5.012 -3.124 -3.977 1.00 92.25 90 GLN A C 1
ATOM 714 O O . GLN A 1 90 ? -5.047 -4.099 -3.219 1.00 92.25 90 GLN A O 1
ATOM 719 N N . ALA A 1 91 ? -5.119 -1.872 -3.521 1.00 95.56 91 ALA A N 1
ATOM 720 C CA . ALA A 1 91 ? -5.364 -1.545 -2.117 1.00 95.56 91 ALA A CA 1
ATOM 721 C C . ALA A 1 91 ? -6.748 -2.040 -1.671 1.00 95.56 91 ALA A C 1
ATOM 723 O O . ALA A 1 91 ? -6.893 -2.626 -0.597 1.00 95.56 91 ALA A O 1
ATOM 724 N N . ALA A 1 92 ? -7.753 -1.886 -2.534 1.00 94.81 92 ALA A N 1
ATOM 725 C CA . ALA A 1 92 ? -9.113 -2.346 -2.285 1.00 94.81 92 ALA A CA 1
ATOM 726 C C . ALA A 1 92 ? -9.189 -3.881 -2.213 1.00 94.81 92 ALA A C 1
ATOM 728 O O . ALA A 1 92 ? -9.766 -4.438 -1.277 1.00 94.81 92 ALA A O 1
ATOM 729 N N . PHE A 1 93 ? -8.523 -4.572 -3.141 1.00 93.75 93 PHE A N 1
ATOM 730 C CA . PHE A 1 93 ? -8.395 -6.028 -3.123 1.00 93.75 93 PHE A CA 1
ATOM 731 C C . PHE A 1 93 ? -7.684 -6.529 -1.860 1.00 93.75 93 PHE A C 1
ATOM 733 O O . PHE A 1 93 ? -8.068 -7.548 -1.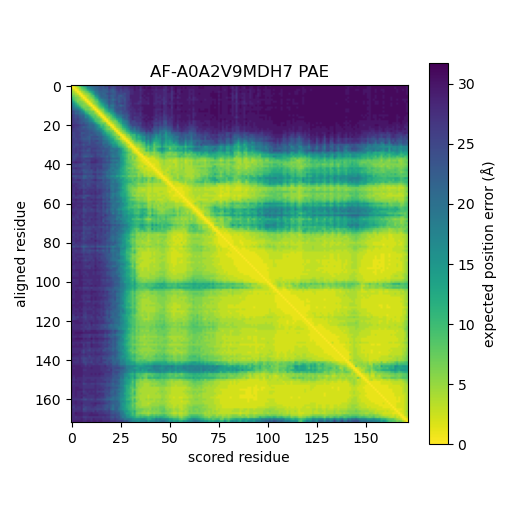276 1.00 93.75 93 PHE A O 1
ATOM 740 N N . TRP A 1 94 ? -6.647 -5.821 -1.409 1.00 95.31 94 TRP A N 1
ATOM 741 C CA . TRP A 1 94 ? -5.944 -6.186 -0.186 1.00 95.31 94 TRP A CA 1
ATOM 742 C C . TRP A 1 94 ? -6.822 -5.991 1.056 1.00 95.31 94 TRP A C 1
ATOM 744 O O . TRP A 1 94 ? -6.877 -6.889 1.899 1.00 95.31 94 TRP A O 1
ATOM 754 N N . ALA A 1 95 ? -7.581 -4.897 1.131 1.00 94.75 95 ALA A N 1
ATOM 755 C CA . ALA A 1 95 ? -8.562 -4.671 2.191 1.00 94.75 95 ALA A CA 1
ATOM 756 C C . ALA A 1 95 ? -9.592 -5.811 2.275 1.00 94.75 95 ALA A C 1
ATOM 758 O O . ALA A 1 95 ? -9.826 -6.356 3.355 1.00 94.75 95 ALA A O 1
ATOM 759 N N . ASP A 1 96 ? -10.127 -6.252 1.132 1.00 94.69 96 ASP A N 1
ATOM 760 C CA . ASP A 1 96 ? -11.073 -7.373 1.066 1.00 94.69 96 ASP A CA 1
ATOM 761 C C . ASP A 1 96 ? -10.460 -8.681 1.595 1.00 94.69 96 ASP A C 1
ATOM 763 O O . ASP A 1 96 ? -11.126 -9.469 2.276 1.00 94.69 96 ASP A O 1
ATOM 767 N N . ARG A 1 97 ? -9.170 -8.922 1.328 1.00 94.00 97 ARG A N 1
ATOM 768 C CA . ARG A 1 97 ? -8.448 -10.077 1.886 1.00 94.00 97 ARG A CA 1
ATOM 769 C C . ARG A 1 97 ? -8.249 -9.968 3.395 1.00 94.00 97 ARG A C 1
ATOM 771 O O . ARG A 1 97 ? -8.369 -10.981 4.078 1.00 94.00 97 ARG A O 1
ATOM 778 N N . LEU A 1 98 ? -7.957 -8.777 3.913 1.00 92.00 98 LEU A N 1
ATOM 779 C CA . LEU A 1 98 ? -7.753 -8.554 5.348 1.00 92.00 98 LEU A CA 1
ATOM 780 C C . LEU A 1 98 ? -9.042 -8.752 6.147 1.00 92.00 98 LEU A C 1
ATOM 782 O O . LEU A 1 98 ? -9.010 -9.364 7.213 1.00 92.00 98 LEU A O 1
ATOM 786 N N . ILE A 1 99 ? -10.176 -8.296 5.610 1.00 91.62 99 ILE A N 1
ATOM 787 C CA . ILE A 1 99 ? -11.492 -8.514 6.221 1.00 91.62 99 ILE A CA 1
ATOM 788 C C . ILE A 1 99 ? -11.807 -10.014 6.277 1.00 91.62 99 ILE A C 1
ATOM 790 O O . ILE A 1 99 ? -12.198 -10.521 7.326 1.00 91.62 99 ILE A O 1
ATOM 794 N N . LYS A 1 100 ? -11.557 -10.751 5.184 1.00 91.88 100 LYS A N 1
ATOM 795 C CA . LYS A 1 100 ? -11.750 -12.213 5.131 1.00 91.88 100 LYS A CA 1
ATOM 796 C C . LYS A 1 100 ? -10.827 -12.987 6.072 1.00 91.88 100 LYS A C 1
ATOM 798 O O . LYS A 1 100 ? -11.219 -14.041 6.554 1.00 91.88 100 LYS A O 1
ATOM 803 N N . ALA A 1 101 ? -9.618 -12.487 6.322 1.00 89.38 101 ALA A N 1
ATOM 804 C CA . ALA A 1 101 ? -8.664 -13.122 7.230 1.00 89.38 101 ALA A CA 1
ATOM 805 C C . ALA A 1 101 ? -9.060 -12.997 8.713 1.00 89.38 101 AL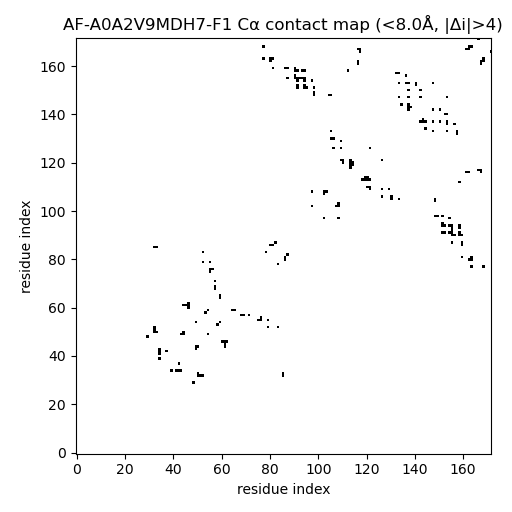A A C 1
ATOM 807 O O . ALA A 1 101 ? -8.515 -13.728 9.533 1.00 89.38 101 ALA A O 1
ATOM 808 N N . GLN A 1 102 ? -9.982 -12.084 9.056 1.00 86.38 102 GLN A N 1
ATOM 809 C CA . GLN A 1 102 ? -10.566 -11.935 10.396 1.00 86.38 102 GLN A CA 1
ATOM 810 C C . GLN A 1 102 ? -9.532 -11.860 11.534 1.00 86.38 102 GLN A C 1
ATOM 812 O O . GLN A 1 102 ? -9.715 -12.434 12.605 1.00 86.38 102 GLN A O 1
ATOM 817 N N . ALA A 1 103 ? -8.438 -11.118 11.323 1.00 87.56 103 ALA A N 1
ATOM 818 C CA . ALA A 1 103 ? -7.485 -10.856 12.400 1.00 87.56 103 ALA A CA 1
ATOM 819 C C . ALA A 1 103 ? -8.202 -10.171 13.589 1.00 87.56 103 ALA A C 1
ATOM 821 O O . ALA A 1 103 ? -8.958 -9.220 13.347 1.00 87.56 103 ALA A O 1
ATOM 822 N N . PRO A 1 104 ? -7.963 -10.628 14.835 1.00 85.50 104 PRO A N 1
ATOM 823 C CA . PRO A 1 104 ? -8.785 -10.279 15.997 1.00 85.50 104 PRO A CA 1
ATOM 824 C C . PRO A 1 104 ? -8.557 -8.855 16.509 1.00 85.50 104 PRO A C 1
ATOM 826 O O . PRO A 1 104 ? -9.433 -8.289 17.154 1.00 85.50 104 PRO A O 1
ATOM 829 N N . THR A 1 105 ? -7.389 -8.269 16.237 1.00 90.38 105 THR A N 1
ATOM 830 C CA . THR A 1 105 ? -7.029 -6.924 16.696 1.00 90.38 105 THR A CA 1
ATOM 831 C C . THR A 1 105 ? -6.442 -6.091 15.563 1.00 90.38 105 THR A C 1
ATOM 833 O O . THR A 1 105 ? -5.976 -6.622 14.547 1.00 90.38 105 THR A O 1
ATOM 836 N N . VAL A 1 106 ? -6.457 -4.767 15.742 1.00 90.44 106 VAL A N 1
ATOM 837 C CA . VAL A 1 106 ? -5.835 -3.818 14.806 1.00 90.44 106 VAL A CA 1
ATOM 838 C C . VAL A 1 106 ? -4.339 -4.102 14.710 1.00 90.44 106 VAL A C 1
ATOM 840 O O . VAL A 1 106 ? -3.798 -4.163 13.613 1.00 90.44 106 VAL A O 1
ATOM 843 N N . GLU A 1 107 ? -3.687 -4.367 15.837 1.00 91.75 107 GLU A N 1
ATOM 844 C CA . GLU A 1 107 ? -2.256 -4.648 15.934 1.00 91.75 107 GLU A CA 1
ATOM 845 C C . GLU A 1 107 ? -1.887 -5.936 15.196 1.00 91.75 107 GLU A C 1
ATOM 847 O O . GLU A 1 107 ? -0.958 -5.934 14.394 1.00 91.75 107 GLU A O 1
ATOM 852 N N . ALA A 1 108 ? -2.654 -7.016 15.387 1.00 92.25 108 ALA A N 1
ATOM 853 C CA . ALA A 1 108 ? -2.429 -8.273 14.675 1.00 92.25 108 ALA A CA 1
ATOM 854 C C . ALA A 1 108 ? -2.609 -8.100 13.159 1.00 92.25 108 ALA A C 1
ATOM 856 O O . ALA A 1 108 ? -1.884 -8.697 12.357 1.00 92.25 108 ALA A O 1
ATOM 857 N N . ARG A 1 109 ? -3.560 -7.251 12.751 1.00 93.06 109 ARG A N 1
ATOM 858 C CA . ARG A 1 109 ? -3.760 -6.916 11.342 1.00 93.06 109 ARG A CA 1
ATOM 859 C C 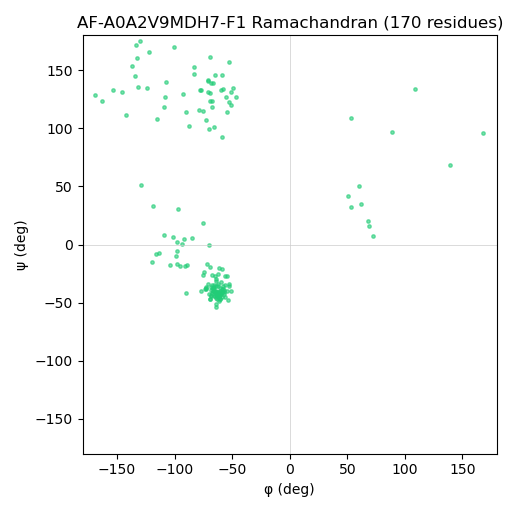. ARG A 1 109 ? -2.597 -6.091 10.793 1.00 93.06 109 ARG A C 1
ATOM 861 O O . ARG A 1 109 ? -2.096 -6.437 9.727 1.00 93.06 109 ARG A O 1
ATOM 868 N N . LEU A 1 110 ? -2.116 -5.086 11.524 1.00 94.12 110 LEU A N 1
ATOM 869 C CA . LEU A 1 110 ? -0.931 -4.306 11.155 1.00 94.12 110 LEU A CA 1
ATOM 870 C C . LEU A 1 110 ? 0.308 -5.199 11.016 1.00 94.12 110 LEU A C 1
ATOM 872 O O . LEU A 1 110 ? 0.994 -5.116 10.002 1.00 94.12 110 LEU A O 1
ATOM 876 N N . ASP A 1 111 ? 0.539 -6.117 11.956 1.00 94.62 111 ASP A N 1
ATOM 877 C CA . ASP A 1 111 ? 1.646 -7.078 11.886 1.00 94.62 111 ASP A CA 1
ATOM 878 C C . ASP A 1 111 ? 1.563 -7.938 10.613 1.00 94.62 111 ASP A C 1
ATOM 880 O O . ASP A 1 111 ? 2.571 -8.170 9.941 1.00 94.62 111 ASP A O 1
ATOM 884 N N . SER A 1 112 ? 0.356 -8.376 10.232 1.00 94.44 112 SER A N 1
ATOM 885 C CA . SER A 1 112 ? 0.146 -9.113 8.979 1.00 94.44 112 SER A CA 1
ATOM 886 C C . SER A 1 112 ? 0.397 -8.254 7.735 1.00 94.44 112 SER A C 1
ATOM 888 O O . SER A 1 112 ? 0.976 -8.741 6.763 1.00 94.44 112 SER A O 1
ATOM 890 N N . MET A 1 113 ? 0.013 -6.973 7.770 1.00 95.06 113 MET A N 1
ATOM 891 C CA . MET A 1 113 ? 0.190 -6.052 6.649 1.00 95.06 113 MET A CA 1
ATOM 892 C C . MET A 1 113 ? 1.665 -5.724 6.421 1.00 95.06 113 MET A C 1
ATOM 894 O O . MET A 1 113 ? 2.146 -5.825 5.295 1.00 95.06 113 MET A O 1
ATOM 898 N N . PHE A 1 114 ? 2.394 -5.399 7.490 1.00 95.12 114 PHE A N 1
ATOM 899 C CA . PHE A 1 114 ? 3.826 -5.103 7.437 1.00 95.12 114 PHE A CA 1
ATOM 900 C C . PHE A 1 114 ? 4.640 -6.311 6.975 1.00 95.12 114 PHE A C 1
ATOM 902 O O . PHE A 1 114 ? 5.483 -6.176 6.090 1.00 95.12 114 PHE A O 1
ATOM 909 N N . ARG A 1 115 ? 4.330 -7.514 7.475 1.00 94.25 115 ARG A N 1
ATOM 910 C CA . ARG A 1 115 ? 4.986 -8.738 6.994 1.00 94.25 115 ARG A CA 1
ATOM 911 C C . ARG A 1 115 ? 4.719 -8.987 5.514 1.00 94.25 115 ARG A C 1
ATOM 913 O O . ARG A 1 115 ? 5.629 -9.393 4.802 1.00 94.25 115 ARG A O 1
ATOM 920 N N . ALA A 1 116 ? 3.493 -8.752 5.052 1.00 93.56 116 ALA A N 1
ATOM 921 C CA . ALA A 1 116 ? 3.127 -8.987 3.660 1.00 93.56 116 ALA A CA 1
ATOM 922 C C . ALA A 1 116 ? 3.727 -7.953 2.690 1.00 93.56 116 ALA A C 1
ATOM 924 O O . ALA A 1 116 ? 4.086 -8.332 1.579 1.00 93.56 116 ALA A O 1
ATOM 925 N N . ALA A 1 117 ? 3.834 -6.679 3.084 1.00 93.50 117 ALA A N 1
ATOM 926 C CA . ALA A 1 117 ? 4.369 -5.620 2.221 1.00 93.50 117 ALA A CA 1
ATOM 927 C C . ALA A 1 117 ? 5.884 -5.424 2.333 1.00 93.50 117 ALA A C 1
ATOM 929 O O . ALA A 1 117 ? 6.536 -5.225 1.315 1.00 93.50 117 ALA A O 1
ATOM 930 N N . LEU A 1 118 ? 6.436 -5.459 3.549 1.00 92.62 118 LEU A N 1
ATOM 931 C CA . LEU A 1 118 ? 7.832 -5.099 3.833 1.00 92.62 118 LEU A CA 1
ATOM 932 C C . LEU A 1 118 ? 8.681 -6.295 4.290 1.00 92.62 118 LEU A C 1
ATOM 934 O O . LEU A 1 118 ? 9.888 -6.165 4.458 1.00 92.62 118 LEU A O 1
ATOM 938 N N . GLY A 1 119 ? 8.077 -7.464 4.532 1.00 93.19 119 GLY A N 1
ATOM 939 C CA . GLY A 1 119 ? 8.803 -8.655 4.987 1.00 93.19 119 GLY A CA 1
ATOM 940 C C . GLY A 1 119 ? 9.290 -8.596 6.441 1.00 93.19 119 GLY A C 1
ATOM 941 O O . GLY A 1 119 ? 10.002 -9.496 6.881 1.00 93.19 119 GLY A O 1
ATOM 942 N N . ARG A 1 120 ? 8.893 -7.574 7.209 1.00 93.62 120 ARG A N 1
ATOM 943 C CA . ARG A 1 120 ? 9.280 -7.370 8.615 1.00 93.62 120 ARG A CA 1
ATOM 944 C C . ARG A 1 120 ? 8.082 -7.028 9.497 1.00 93.62 120 ARG A C 1
ATOM 946 O O . ARG A 1 120 ? 6.978 -6.809 9.007 1.00 93.62 120 ARG A O 1
ATOM 953 N N . LEU A 1 121 ? 8.300 -6.997 10.808 1.00 95.12 121 LEU A N 1
ATOM 954 C CA . LEU A 1 121 ? 7.338 -6.446 11.764 1.00 95.12 121 LEU A CA 1
ATOM 955 C C . LEU A 1 121 ? 7.488 -4.915 11.861 1.00 95.12 121 LEU A C 1
ATOM 957 O O . LEU A 1 121 ? 8.583 -4.409 11.599 1.00 95.12 121 LEU A O 1
ATOM 961 N N . PRO A 1 122 ? 6.415 -4.184 12.219 1.00 94.38 122 PRO A N 1
ATOM 962 C CA . PRO A 1 122 ? 6.500 -2.756 12.500 1.00 94.38 122 PRO A CA 1
ATOM 963 C C . PRO A 1 122 ? 7.246 -2.514 13.816 1.00 94.38 122 PRO A C 1
ATOM 965 O O . PRO A 1 122 ? 7.009 -3.222 14.802 1.00 94.38 122 PRO A O 1
ATOM 968 N N . ASP A 1 123 ? 8.077 -1.475 13.843 1.00 94.62 123 ASP A N 1
ATOM 969 C CA . ASP A 1 123 ? 8.715 -0.997 15.074 1.00 94.62 123 ASP A CA 1
ATOM 970 C C . ASP A 1 123 ? 7.673 -0.357 16.006 1.00 94.62 123 ASP A C 1
ATOM 972 O O . ASP A 1 123 ? 6.608 0.075 15.558 1.00 94.62 123 ASP A O 1
ATOM 976 N N . ASP A 1 124 ? 7.971 -0.207 17.299 1.00 94.12 124 ASP A N 1
ATOM 977 C CA . ASP A 1 124 ? 7.009 0.332 18.278 1.00 94.12 124 ASP A CA 1
ATOM 978 C C . ASP A 1 124 ? 6.485 1.727 17.901 1.00 94.12 124 ASP A C 1
ATOM 980 O O . ASP A 1 124 ? 5.289 2.016 18.007 1.00 94.12 124 ASP A O 1
ATOM 984 N N . ALA A 1 125 ? 7.366 2.585 17.379 1.00 94.75 125 ALA A N 1
ATOM 985 C CA . ALA A 1 125 ? 6.991 3.915 16.911 1.00 94.75 125 ALA A CA 1
ATOM 986 C C . ALA A 1 125 ? 6.102 3.862 15.654 1.00 94.75 125 ALA A C 1
ATOM 988 O O . ALA A 1 125 ? 5.197 4.683 15.503 1.00 94.75 125 ALA A O 1
ATOM 989 N N . GLU A 1 126 ? 6.344 2.914 14.745 1.00 93.81 126 GLU A N 1
ATOM 990 C CA . GLU A 1 126 ? 5.495 2.700 13.567 1.00 93.81 126 GLU A CA 1
ATOM 991 C C . GLU A 1 126 ? 4.136 2.149 13.979 1.00 93.81 126 GLU A C 1
ATOM 993 O O . GLU A 1 126 ? 3.112 2.691 13.569 1.00 93.81 126 GLU A O 1
ATOM 998 N N . ARG A 1 127 ? 4.119 1.139 14.851 1.00 94.31 127 ARG A N 1
ATOM 999 C CA . ARG A 1 127 ? 2.905 0.536 15.401 1.00 94.31 127 ARG A CA 1
ATOM 1000 C C . ARG A 1 127 ? 2.004 1.600 16.021 1.00 94.31 127 ARG A C 1
ATOM 1002 O O . ARG A 1 127 ? 0.823 1.653 15.692 1.00 94.31 127 ARG A O 1
ATOM 1009 N N . ALA A 1 128 ? 2.562 2.487 16.847 1.00 94.12 128 ALA A N 1
ATOM 1010 C CA . ALA A 1 128 ? 1.811 3.581 17.456 1.00 94.12 128 ALA A CA 1
ATOM 1011 C C . ALA A 1 128 ? 1.229 4.553 16.412 1.00 94.12 128 ALA A C 1
ATOM 1013 O O . ALA A 1 128 ? 0.048 4.897 16.489 1.00 94.12 128 ALA A O 1
ATOM 1014 N N . ARG A 1 129 ? 2.020 4.958 15.406 1.00 95.06 129 ARG A N 1
ATOM 1015 C CA . ARG A 1 129 ? 1.553 5.854 14.329 1.00 95.06 129 ARG A CA 1
ATOM 1016 C C . ARG A 1 129 ? 0.442 5.224 13.495 1.00 95.06 129 ARG A C 1
ATOM 1018 O O . ARG A 1 129 ? -0.576 5.863 13.260 1.00 95.06 129 ARG A O 1
ATOM 1025 N N . PHE A 1 130 ? 0.612 3.973 13.079 1.00 94.62 130 PHE A N 1
ATOM 1026 C CA . PHE A 1 130 ? -0.360 3.264 12.248 1.00 94.62 130 PHE A CA 1
ATOM 1027 C C . PHE A 1 130 ? -1.639 2.901 13.017 1.00 94.62 130 PHE A C 1
ATOM 1029 O O . PHE A 1 130 ? -2.733 2.968 12.456 1.00 94.62 130 PHE A O 1
ATOM 1036 N N . ALA A 1 131 ? -1.541 2.598 14.314 1.00 93.00 131 ALA A N 1
ATOM 1037 C CA . ALA A 1 131 ? -2.712 2.443 15.174 1.00 93.00 131 ALA A CA 1
ATOM 1038 C C . ALA A 1 131 ? -3.464 3.775 15.368 1.00 93.00 131 ALA A C 1
ATOM 1040 O O . ALA A 1 131 ? -4.695 3.788 15.391 1.00 93.00 131 ALA A O 1
ATOM 1041 N N . GLY A 1 132 ? -2.744 4.898 15.474 1.00 93.62 132 GLY A N 1
ATOM 1042 C CA . GLY A 1 132 ? -3.328 6.243 15.463 1.00 93.62 132 GLY A CA 1
ATOM 1043 C C . GLY A 1 132 ? -4.051 6.544 14.149 1.00 93.62 132 GLY A C 1
ATOM 1044 O O . GLY A 1 132 ? -5.228 6.897 14.163 1.00 93.62 132 GLY A O 1
ATOM 1045 N N . LEU A 1 133 ? -3.391 6.279 13.019 1.00 94.06 133 LEU A N 1
ATOM 1046 C CA . LEU A 1 133 ? -3.958 6.446 11.682 1.00 94.06 133 LEU A CA 1
ATOM 1047 C C . LEU A 1 133 ? -5.241 5.625 11.494 1.00 94.06 133 LEU A C 1
ATOM 1049 O O . LEU A 1 133 ? -6.213 6.126 10.940 1.00 94.06 133 LEU A O 1
ATOM 1053 N N . ALA A 1 134 ? -5.295 4.388 11.998 1.00 92.50 134 ALA A N 1
ATOM 1054 C CA . ALA A 1 134 ? -6.506 3.569 11.928 1.00 92.50 134 ALA A CA 1
ATOM 1055 C C . ALA A 1 134 ? -7.708 4.243 12.616 1.00 92.50 134 ALA A C 1
ATOM 1057 O O . ALA A 1 134 ? -8.827 4.172 12.109 1.00 92.50 134 ALA A O 1
ATOM 1058 N N . LYS A 1 135 ? -7.480 4.930 13.745 1.00 91.69 135 LYS A N 1
ATOM 1059 C CA . LYS A 1 135 ? -8.520 5.688 14.459 1.00 91.69 135 LYS A CA 1
ATOM 1060 C C . LYS A 1 135 ? -8.939 6.935 13.682 1.00 91.69 135 LYS A C 1
ATOM 1062 O O . LYS A 1 135 ? -10.129 7.217 13.580 1.00 91.69 135 LYS A O 1
ATOM 1067 N N . GLU A 1 136 ? -7.982 7.664 13.115 1.00 93.25 136 GLU A N 1
ATOM 1068 C CA . GLU A 1 136 ? -8.258 8.844 12.285 1.00 93.25 136 GLU A CA 1
ATOM 1069 C C . GLU A 1 136 ? -9.074 8.482 11.039 1.00 93.25 136 GLU A C 1
ATOM 1071 O O . GLU A 1 136 ? -10.083 9.126 10.749 1.00 93.25 136 GLU A O 1
ATOM 1076 N N . LEU A 1 137 ? -8.703 7.398 10.353 1.00 93.06 137 LEU A N 1
ATOM 1077 C CA . LEU A 1 137 ? -9.435 6.876 9.201 1.00 93.06 137 LEU A CA 1
ATOM 1078 C C . LEU A 1 137 ? -10.829 6.373 9.590 1.00 93.06 137 LEU A C 1
ATOM 1080 O O . LEU A 1 137 ? -11.789 6.615 8.859 1.00 93.06 137 LEU A O 1
ATOM 1084 N N . ALA A 1 138 ? -10.975 5.714 10.745 1.00 91.38 138 ALA A N 1
ATOM 1085 C CA . ALA A 1 138 ? -12.286 5.309 11.248 1.00 91.38 138 ALA A CA 1
ATOM 1086 C C . ALA A 1 138 ? -13.207 6.522 11.456 1.00 91.38 138 ALA A C 1
ATOM 1088 O O . ALA A 1 138 ? -14.363 6.491 11.031 1.00 91.38 138 ALA A O 1
ATOM 1089 N N . ASN A 1 139 ? -12.681 7.614 12.017 1.00 91.69 139 ASN A N 1
ATOM 1090 C CA . ASN A 1 139 ? -13.426 8.862 12.185 1.00 91.69 139 ASN A CA 1
ATOM 1091 C C . ASN A 1 139 ? -13.804 9.492 10.836 1.00 91.69 139 ASN A C 1
ATOM 1093 O O . ASN A 1 139 ? -14.952 9.902 10.652 1.00 91.69 139 ASN A O 1
ATOM 1097 N N . LEU A 1 140 ? -12.868 9.535 9.881 1.00 91.94 140 LEU A N 1
ATOM 1098 C CA . LEU A 1 140 ? -13.093 10.094 8.544 1.00 91.94 140 LEU A CA 1
ATOM 1099 C C . LEU A 1 140 ? -14.200 9.344 7.792 1.00 91.94 140 LEU A C 1
ATOM 1101 O O . LEU A 1 140 ? -15.093 9.964 7.214 1.00 91.94 140 LEU A O 1
ATOM 1105 N N . HIS A 1 141 ? -14.189 8.013 7.870 1.00 91.06 141 HIS A N 1
ATOM 1106 C CA . HIS A 1 141 ? -15.191 7.143 7.247 1.00 91.06 141 HIS A CA 1
ATOM 1107 C C . HIS A 1 141 ? -16.448 6.932 8.098 1.00 91.06 141 HIS A C 1
ATOM 1109 O O . HIS A 1 141 ? -17.319 6.150 7.718 1.00 91.06 141 HIS A O 1
ATOM 1115 N N . LYS A 1 142 ? -16.568 7.627 9.240 1.00 89.19 142 LYS A N 1
ATOM 1116 C CA . LYS A 1 142 ? -17.691 7.509 10.190 1.00 89.19 142 LYS A CA 1
ATOM 1117 C C . LYS A 1 142 ? -17.957 6.061 10.629 1.00 89.19 142 LYS A C 1
ATOM 1119 O O . LYS A 1 142 ? -19.099 5.680 10.887 1.00 89.19 142 LYS A O 1
ATOM 1124 N N . ALA A 1 143 ? -16.906 5.249 10.705 1.00 84.38 143 ALA A N 1
ATOM 1125 C CA . ALA A 1 143 ? -16.979 3.898 11.228 1.00 84.38 143 ALA A CA 1
ATOM 1126 C C . ALA A 1 143 ? -17.010 3.951 12.759 1.00 84.38 143 ALA A C 1
ATOM 1128 O O . ALA A 1 143 ? -16.207 4.640 13.389 1.00 84.38 143 ALA A O 1
ATOM 1129 N N . THR A 1 144 ? -17.929 3.209 13.376 1.00 81.62 144 THR A N 1
ATOM 1130 C CA . THR A 1 144 ? -17.915 3.033 14.830 1.00 81.62 144 THR A CA 1
ATOM 1131 C C . THR A 1 144 ? -16.650 2.275 15.251 1.00 81.62 144 THR A C 1
ATOM 1133 O O . THR A 1 144 ? -16.236 1.365 14.526 1.00 81.62 144 THR A O 1
ATOM 1136 N N . PRO A 1 145 ? -16.060 2.569 16.426 1.00 72.69 145 PRO A N 1
ATOM 1137 C CA . PRO A 1 145 ? -14.828 1.925 16.890 1.00 72.69 145 PRO A CA 1
ATOM 1138 C C . PRO A 1 145 ? -14.889 0.392 16.834 1.00 72.69 145 PRO A C 1
ATOM 1140 O O . PRO A 1 145 ? -13.952 -0.249 16.363 1.00 72.69 145 PRO A O 1
ATOM 1143 N N . GLU A 1 146 ? -16.039 -0.176 17.198 1.00 73.94 146 GLU A N 1
ATOM 1144 C CA . GLU A 1 146 ? -16.341 -1.614 17.181 1.00 73.94 146 GLU A CA 1
ATOM 1145 C C . GLU A 1 146 ? -16.335 -2.228 15.771 1.00 73.94 146 GLU A C 1
ATOM 1147 O O . GLU A 1 146 ? -15.980 -3.389 15.604 1.00 73.94 146 GLU A O 1
ATOM 1152 N N . LYS A 1 147 ? -16.678 -1.443 14.740 1.00 81.38 147 LYS A N 1
ATOM 1153 C CA . LYS A 1 147 ? -16.754 -1.888 13.337 1.00 81.38 147 LYS A CA 1
ATOM 1154 C C . LYS A 1 147 ? -15.541 -1.476 12.508 1.00 81.38 147 LYS A C 1
ATOM 1156 O O . LYS A 1 147 ? -15.506 -1.705 11.300 1.00 81.38 147 LYS A O 1
ATOM 1161 N N . THR A 1 148 ? -14.512 -0.906 13.133 1.00 82.44 148 THR A N 1
ATOM 1162 C CA . THR A 1 148 ? -13.278 -0.507 12.436 1.00 82.44 148 THR A CA 1
ATOM 1163 C C . THR A 1 148 ? -12.625 -1.696 11.728 1.00 82.44 148 THR A C 1
ATOM 1165 O O . THR A 1 148 ? -12.150 -1.576 10.601 1.00 82.44 148 THR A O 1
ATOM 1168 N N . LEU A 1 149 ? -12.653 -2.881 12.345 1.00 84.56 149 LEU A N 1
ATOM 1169 C CA . LEU A 1 149 ? -12.107 -4.112 11.764 1.00 84.56 149 LEU A CA 1
ATOM 1170 C C . LEU A 1 149 ? -12.919 -4.635 10.566 1.00 84.56 149 LEU A C 1
ATOM 1172 O O . LEU A 1 149 ? -12.387 -5.402 9.766 1.00 84.56 149 LEU A O 1
ATOM 1176 N N . GLU A 1 150 ? -14.170 -4.218 10.411 1.00 87.75 150 GLU A N 1
ATOM 1177 C CA . GLU A 1 150 ? -15.051 -4.627 9.309 1.00 87.75 150 GLU A CA 1
ATOM 1178 C C . GLU A 1 150 ? -15.084 -3.587 8.180 1.00 87.75 150 GLU A C 1
ATOM 1180 O O . GLU A 1 150 ? -15.489 -3.891 7.060 1.00 87.75 150 GLU A O 1
ATOM 1185 N N . SER A 1 151 ? -14.640 -2.357 8.456 1.00 90.94 151 SER A N 1
ATOM 1186 C CA . SER A 1 151 ? -14.705 -1.252 7.502 1.00 90.94 151 SER A CA 1
ATOM 1187 C C . SER A 1 151 ? -13.686 -1.401 6.377 1.00 90.94 151 SER A C 1
ATOM 1189 O O . SER A 1 151 ? -12.489 -1.171 6.552 1.00 90.94 151 SER A O 1
ATOM 1191 N N . ARG A 1 152 ? -14.177 -1.736 5.183 1.00 93.06 152 ARG A N 1
ATOM 1192 C CA . ARG A 1 152 ? -13.360 -1.871 3.972 1.00 93.06 152 ARG A CA 1
ATOM 1193 C C . ARG A 1 152 ? -12.583 -0.604 3.629 1.00 93.06 152 ARG A C 1
ATOM 1195 O O . ARG A 1 152 ? -11.409 -0.698 3.287 1.00 93.06 152 ARG A O 1
ATOM 1202 N N . GLU A 1 153 ? -13.215 0.561 3.735 1.00 93.44 153 GLU A N 1
ATOM 1203 C CA . GLU A 1 153 ? -12.604 1.833 3.331 1.00 93.44 153 GLU A CA 1
ATOM 1204 C C . GLU A 1 153 ? -11.413 2.208 4.222 1.00 93.44 153 GLU A C 1
ATOM 1206 O O . GLU A 1 153 ? -10.377 2.626 3.712 1.00 93.44 153 GLU A O 1
ATOM 1211 N N . VAL A 1 154 ? -11.495 1.933 5.531 1.00 93.94 154 VAL A N 1
ATOM 1212 C CA . VAL A 1 154 ? -10.376 2.150 6.466 1.00 93.94 154 VAL A CA 1
ATOM 1213 C C . VAL A 1 154 ? -9.165 1.307 6.069 1.00 93.94 154 VAL A C 1
ATOM 1215 O O . VAL A 1 154 ? -8.046 1.811 6.002 1.00 93.94 154 VAL A O 1
ATOM 1218 N N . TRP A 1 155 ? -9.376 0.021 5.775 1.00 94.69 155 TRP A N 1
ATOM 1219 C CA . TRP A 1 155 ? -8.279 -0.878 5.407 1.00 94.69 155 TRP A CA 1
ATOM 1220 C C . TRP A 1 155 ? -7.766 -0.647 3.985 1.00 94.69 155 TRP A C 1
ATOM 1222 O O . TRP A 1 155 ? -6.591 -0.903 3.729 1.00 94.69 155 TRP A O 1
ATOM 1232 N N . LYS A 1 156 ? -8.605 -0.126 3.082 1.00 95.94 156 LYS A N 1
ATOM 1233 C CA . LYS A 1 156 ? -8.191 0.313 1.744 1.00 95.94 156 LYS A CA 1
ATOM 1234 C C . LYS A 1 156 ? -7.213 1.478 1.847 1.00 95.94 156 LYS A C 1
ATOM 1236 O O . LYS A 1 156 ? -6.124 1.403 1.285 1.00 95.94 156 LYS A O 1
ATOM 1241 N N . ASP A 1 157 ? -7.568 2.511 2.603 1.00 95.06 157 ASP A N 1
ATOM 1242 C CA . ASP A 1 157 ? -6.715 3.690 2.771 1.00 95.06 157 ASP A CA 1
ATOM 1243 C C . ASP A 1 157 ? -5.442 3.347 3.555 1.00 95.06 157 ASP A C 1
ATOM 1245 O O . ASP A 1 157 ? -4.357 3.821 3.227 1.00 95.06 157 ASP A O 1
ATOM 1249 N N . MET A 1 158 ? -5.538 2.433 4.527 1.00 95.19 158 MET A N 1
ATOM 1250 C CA . MET A 1 158 ? -4.373 1.885 5.224 1.00 95.19 158 MET A CA 1
ATOM 1251 C C . MET A 1 158 ? -3.411 1.161 4.269 1.00 95.19 158 MET A C 1
ATOM 1253 O O . MET A 1 158 ? -2.201 1.382 4.310 1.00 95.19 158 MET A O 1
ATOM 1257 N N . ALA A 1 159 ? -3.935 0.298 3.394 1.00 96.00 159 ALA A N 1
ATOM 1258 C CA . ALA A 1 159 ? -3.143 -0.400 2.384 1.00 96.00 159 ALA A CA 1
ATOM 1259 C C . ALA A 1 159 ? -2.490 0.585 1.403 1.00 96.00 159 ALA A C 1
ATOM 1261 O O . ALA A 1 159 ? -1.309 0.449 1.080 1.00 96.00 159 ALA A O 1
ATOM 1262 N N . HIS A 1 160 ? -3.233 1.612 0.986 1.00 96.00 160 HIS A N 1
ATOM 1263 C CA . HIS A 1 160 ? -2.725 2.673 0.120 1.00 96.00 160 HIS A CA 1
ATOM 1264 C C . HIS A 1 160 ? -1.598 3.476 0.782 1.00 96.00 160 HIS A C 1
ATOM 1266 O O . HIS A 1 160 ? -0.575 3.729 0.145 1.00 96.00 160 HIS A O 1
ATOM 1272 N N . ALA A 1 161 ? -1.715 3.792 2.074 1.00 94.88 161 ALA A N 1
ATOM 1273 C CA . ALA A 1 161 ? -0.650 4.441 2.835 1.00 94.88 161 ALA A CA 1
ATOM 1274 C C . ALA A 1 161 ? 0.627 3.582 2.891 1.00 94.88 161 ALA A C 1
ATOM 1276 O O . ALA A 1 161 ? 1.726 4.108 2.717 1.00 94.88 161 ALA A O 1
ATOM 1277 N N . ILE A 1 162 ? 0.493 2.261 3.067 1.00 94.56 162 ILE A N 1
ATOM 1278 C CA . ILE A 1 162 ? 1.637 1.333 3.079 1.00 94.56 162 ILE A CA 1
ATOM 1279 C C . ILE A 1 162 ? 2.336 1.280 1.716 1.00 94.56 162 ILE A C 1
ATOM 1281 O O . ILE A 1 162 ? 3.564 1.310 1.671 1.00 94.56 162 ILE A O 1
ATOM 1285 N N . PHE A 1 163 ? 1.593 1.268 0.605 1.00 93.06 163 PHE A N 1
ATOM 1286 C CA . PHE A 1 163 ? 2.191 1.307 -0.739 1.00 93.06 163 PHE A CA 1
ATOM 1287 C C . PHE A 1 163 ? 2.996 2.582 -1.013 1.00 93.06 163 PHE A C 1
ATOM 1289 O O . PHE A 1 163 ? 3.920 2.565 -1.820 1.00 93.06 163 PHE A O 1
ATOM 1296 N N . ASN A 1 164 ? 2.675 3.678 -0.327 1.00 92.75 164 ASN A N 1
ATOM 1297 C CA . ASN A 1 164 ? 3.382 4.950 -0.456 1.00 92.75 164 ASN A CA 1
ATOM 1298 C C . ASN A 1 164 ? 4.537 5.108 0.551 1.00 92.75 164 ASN A C 1
ATOM 1300 O O . ASN A 1 164 ? 5.185 6.157 0.593 1.00 92.75 164 ASN A O 1
ATOM 1304 N N . LEU A 1 165 ? 4.842 4.080 1.354 1.00 91.81 165 LEU A N 1
ATOM 1305 C CA . LEU A 1 165 ? 6.023 4.096 2.212 1.00 91.81 165 LEU A CA 1
ATOM 1306 C C . LEU A 1 165 ? 7.298 4.074 1.373 1.00 91.81 165 LEU A C 1
ATOM 1308 O O . LEU A 1 165 ? 7.441 3.298 0.431 1.00 91.81 165 LEU A O 1
ATOM 1312 N N . LYS A 1 166 ? 8.290 4.867 1.788 1.00 88.06 166 LYS A N 1
ATOM 1313 C CA . LYS A 1 166 ? 9.604 4.899 1.133 1.00 88.06 166 LYS A CA 1
ATOM 1314 C C . LYS A 1 166 ? 10.235 3.505 1.042 1.00 88.06 166 LYS A C 1
ATOM 1316 O O . LYS A 1 166 ? 10.812 3.168 0.019 1.00 88.06 166 LYS A O 1
ATOM 1321 N N . GLU A 1 167 ? 10.104 2.699 2.088 1.00 89.44 167 GLU A N 1
ATOM 1322 C CA . GLU A 1 167 ? 10.641 1.333 2.133 1.00 89.44 167 GLU A CA 1
ATOM 1323 C C . GLU A 1 167 ? 9.938 0.372 1.165 1.00 89.44 167 GLU A C 1
ATOM 1325 O O . GLU A 1 167 ? 10.549 -0.578 0.696 1.00 89.44 167 GLU A O 1
ATOM 1330 N N . PHE A 1 168 ? 8.674 0.634 0.821 1.00 87.44 168 PHE A N 1
ATOM 1331 C CA . PHE A 1 168 ? 7.966 -0.157 -0.183 1.00 87.44 168 PHE A CA 1
ATOM 1332 C C . PHE A 1 168 ? 8.470 0.149 -1.600 1.00 87.44 168 PHE A C 1
ATOM 1334 O O . PHE A 1 168 ? 8.586 -0.744 -2.436 1.00 87.44 168 PHE A O 1
ATOM 1341 N N . ILE A 1 169 ? 8.785 1.419 -1.869 1.00 82.62 169 ILE A N 1
ATOM 1342 C CA . ILE A 1 169 ? 9.241 1.885 -3.185 1.00 82.62 169 ILE A CA 1
ATOM 1343 C C . ILE A 1 169 ? 10.705 1.506 -3.428 1.00 82.62 169 ILE A C 1
ATOM 1345 O O . ILE A 1 169 ? 11.076 1.117 -4.535 1.00 82.62 169 ILE A O 1
ATOM 1349 N N . TYR A 1 170 ? 11.540 1.623 -2.396 1.00 76.38 170 TYR A N 1
ATOM 1350 C CA . TYR A 1 170 ? 12.978 1.427 -2.496 1.00 76.38 170 TYR A CA 1
ATOM 1351 C C . TYR A 1 170 ? 13.397 0.214 -1.673 1.00 76.38 170 TYR A C 1
ATOM 1353 O O . TYR A 1 170 ? 13.440 0.270 -0.444 1.00 76.38 170 TYR A O 1
ATOM 1361 N N . VAL A 1 171 ? 13.758 -0.866 -2.368 1.00 65.56 171 VAL A N 1
ATOM 1362 C CA . VAL A 1 171 ? 14.460 -1.994 -1.752 1.00 65.56 171 VAL A CA 1
ATOM 1363 C C . VAL A 1 171 ? 15.853 -1.504 -1.356 1.00 65.56 171 VAL A C 1
ATOM 1365 O O . VAL A 1 171 ? 16.570 -0.946 -2.189 1.00 65.56 171 VAL A O 1
ATOM 1368 N N . ARG A 1 172 ? 16.183 -1.645 -0.073 1.00 53.75 172 ARG A N 1
ATOM 1369 C CA . ARG A 1 172 ? 17.481 -1.269 0.495 1.00 53.75 172 ARG A CA 1
ATOM 1370 C C . ARG A 1 172 ? 18.586 -2.225 0.062 1.00 53.75 172 ARG A C 1
ATOM 1372 O O . ARG A 1 172 ? 18.311 -3.443 0.011 1.00 53.75 172 ARG A O 1
#